Protein AF-A0A0N4U360-F1 (afdb_monomer_lite)

Organism: Dracunculus medinensis (NCBI:txid318479)

Sequence (133 aa):
MWFLRNLPRPDSFWIRPNFFAFYGRFVERMGVFFYNEVISRTSLGLKDPRWNPRVHGIYCHFRYYGKLDTKLLDVKIRDLPAWFGRREKTLKAMYSEFQRNVARICHLYLSPVYENAVVFMIDNESFVFSFIR

pLDDT: mean 75.14, std 13.87, range [36.0, 93.25]

InterPro domains:
  IPR019344 Mitochondrial F1-F0 ATP synthase subunit F, predicted [PF10206] (45-121)

Secondary structure (DSSP, 8-state):
-HHHH-PPPTTS--S-HHHHHHHHHHHHHHHHHHIIIIITTS-TTPPPTT--HHHH-S--TTS--S--PPPGGGS-GGGHHHHHHHS---HHHHHHHHHHHHHHHIIIIITTT---HHHHHHHHHTTGGGS--

Foldseek 3Di:
DVCVVCDPDPVNPPCDVVNVVVVVVVVVVVVVCCCVPPVVPDPQLAQDPLDDCVPPPDGDLLDDSDDDDDDPVRDDPVCVVVSVVVDDPDPSSVNSNVLSVVLVCLVPPPCVVPPDVVSVCSNCVSCVVNVVD

Radius of gyration: 22.01 Å; chains: 1; bounding box: 37×42×62 Å

Structure (mmCIF, N/CA/C/O backbone):
data_AF-A0A0N4U360-F1
#
_entry.id   AF-A0A0N4U360-F1
#
loop_
_atom_site.group_PDB
_atom_site.id
_atom_site.type_symbol
_atom_site.label_atom_id
_atom_site.label_alt_id
_atom_site.label_comp_id
_atom_site.label_asym_id
_atom_site.label_entity_id
_atom_site.label_seq_id
_atom_site.pdbx_PDB_ins_code
_atom_site.Cartn_x
_atom_site.Cartn_y
_atom_site.Cartn_z
_atom_site.occupancy
_atom_site.B_iso_or_equiv
_atom_site.auth_seq_id
_atom_site.auth_comp_id
_atom_site.auth_asym_id
_atom_site.auth_atom_id
_atom_site.pdbx_PDB_model_num
ATOM 1 N N . MET A 1 1 ? 21.317 -14.213 -33.152 1.00 51.31 1 MET A N 1
ATOM 2 C CA . MET A 1 1 ? 20.624 -12.973 -32.722 1.00 51.31 1 MET A CA 1
ATOM 3 C C . MET A 1 1 ? 19.830 -12.385 -33.898 1.00 51.31 1 MET A C 1
ATOM 5 O O . MET A 1 1 ? 20.175 -11.345 -34.441 1.00 51.31 1 MET A O 1
ATOM 9 N N . TRP A 1 2 ? 18.805 -13.103 -34.368 1.00 64.19 2 TRP A N 1
ATOM 10 C CA . TRP A 1 2 ? 18.099 -12.784 -35.622 1.00 64.19 2 TRP A CA 1
ATOM 11 C C . TRP A 1 2 ? 17.109 -11.611 -35.484 1.00 64.19 2 TRP A C 1
ATOM 13 O O . TRP A 1 2 ? 16.937 -10.847 -36.430 1.00 64.19 2 TRP A O 1
ATOM 23 N N . PHE A 1 3 ? 16.551 -11.404 -34.284 1.00 65.00 3 PHE A N 1
ATOM 24 C CA . PHE A 1 3 ? 15.581 -10.333 -34.016 1.00 65.00 3 PHE A CA 1
ATOM 25 C C . PHE A 1 3 ? 16.189 -8.917 -34.085 1.00 65.00 3 PHE A C 1
ATOM 27 O O . PHE A 1 3 ? 15.514 -7.991 -34.514 1.00 65.00 3 PHE A O 1
ATOM 34 N N . LEU A 1 4 ? 17.473 -8.747 -33.735 1.00 61.25 4 LEU A N 1
ATOM 35 C CA . LEU A 1 4 ? 18.151 -7.442 -33.808 1.00 61.25 4 LEU A CA 1
ATOM 36 C C . LEU A 1 4 ? 18.564 -7.051 -35.234 1.00 61.25 4 LEU A C 1
ATOM 38 O O . LEU A 1 4 ? 18.717 -5.868 -35.517 1.00 61.25 4 LEU A O 1
ATOM 42 N N . ARG A 1 5 ? 18.760 -8.023 -36.137 1.00 73.06 5 ARG A N 1
ATOM 43 C CA . ARG A 1 5 ? 19.111 -7.747 -37.544 1.00 73.06 5 ARG A CA 1
ATOM 44 C C . ARG A 1 5 ? 17.895 -7.463 -38.425 1.00 73.06 5 ARG A C 1
ATOM 46 O O . ARG A 1 5 ? 18.060 -6.864 -39.478 1.00 73.06 5 ARG A O 1
ATOM 53 N N . ASN A 1 6 ? 16.700 -7.861 -37.990 1.00 68.81 6 ASN A N 1
ATOM 54 C CA . ASN A 1 6 ? 15.440 -7.621 -38.690 1.00 68.81 6 ASN A CA 1
ATOM 55 C C . ASN A 1 6 ? 14.494 -6.808 -37.803 1.00 68.81 6 ASN A C 1
ATOM 57 O O . ASN A 1 6 ? 13.393 -7.259 -37.492 1.00 68.81 6 ASN A O 1
ATOM 61 N N . LEU A 1 7 ? 14.918 -5.612 -37.381 1.00 61.56 7 LEU A N 1
ATOM 62 C CA . LEU A 1 7 ? 13.942 -4.634 -36.905 1.00 61.56 7 LEU A CA 1
ATOM 63 C C . LEU A 1 7 ? 12.951 -4.401 -38.057 1.00 61.56 7 LEU A C 1
ATOM 65 O O . LEU A 1 7 ? 13.405 -4.104 -39.169 1.00 61.56 7 LEU A O 1
ATOM 69 N N . PRO A 1 8 ? 11.631 -4.575 -37.848 1.00 63.38 8 PRO A N 1
ATOM 70 C CA . PRO A 1 8 ? 10.647 -4.243 -38.865 1.00 63.38 8 PRO A CA 1
ATOM 71 C C . PRO A 1 8 ? 10.930 -2.823 -39.345 1.00 63.38 8 PRO A C 1
ATOM 73 O O . PRO A 1 8 ? 11.040 -1.901 -38.533 1.00 63.38 8 PRO A O 1
ATOM 76 N N . ARG A 1 9 ? 11.116 -2.650 -40.656 1.00 63.38 9 ARG A N 1
ATOM 77 C CA . ARG A 1 9 ? 11.273 -1.315 -41.232 1.00 63.38 9 ARG A CA 1
ATOM 78 C C . ARG A 1 9 ? 10.050 -0.475 -40.814 1.00 63.38 9 ARG A C 1
ATOM 80 O O . ARG A 1 9 ? 8.941 -1.020 -40.802 1.00 63.38 9 ARG A O 1
ATOM 87 N N . PRO A 1 10 ? 10.216 0.803 -40.429 1.00 61.03 10 PRO A N 1
ATOM 88 C CA . PRO A 1 10 ? 9.134 1.617 -39.863 1.00 61.03 10 PRO A CA 1
ATOM 89 C C . PRO A 1 10 ? 7.925 1.808 -40.800 1.00 61.03 10 PRO A C 1
ATOM 91 O O . PRO A 1 10 ? 6.861 2.216 -40.348 1.00 61.03 10 PRO A O 1
ATOM 94 N N . ASP A 1 11 ? 8.059 1.478 -42.085 1.00 63.84 11 ASP A N 1
ATOM 95 C CA . ASP A 1 11 ? 7.005 1.465 -43.105 1.00 63.84 11 ASP A CA 1
ATOM 96 C C . ASP A 1 11 ? 6.157 0.174 -43.128 1.00 63.84 11 ASP A C 1
ATOM 98 O O . ASP A 1 11 ? 5.051 0.173 -43.664 1.00 63.84 11 ASP A O 1
ATOM 102 N N . SER A 1 12 ? 6.640 -0.928 -42.544 1.00 61.47 12 SER A N 1
ATOM 103 C CA . SER A 1 12 ? 5.995 -2.251 -42.623 1.00 61.47 12 SER A CA 1
ATOM 104 C C . SER A 1 12 ? 4.786 -2.428 -41.697 1.00 61.47 12 SER A C 1
ATOM 106 O O . SER A 1 12 ? 4.016 -3.378 -41.853 1.00 61.47 12 SER A O 1
ATOM 108 N N . PHE A 1 13 ? 4.565 -1.499 -40.765 1.00 59.72 13 PHE A N 1
ATOM 109 C CA . PHE A 1 13 ? 3.386 -1.493 -39.907 1.00 59.72 13 PHE A CA 1
ATOM 110 C C . PHE A 1 13 ? 2.347 -0.521 -40.478 1.00 59.72 13 PHE A C 1
ATOM 112 O O . PHE A 1 13 ? 2.267 0.639 -40.090 1.00 59.72 13 PHE A O 1
ATOM 119 N N . TRP A 1 14 ? 1.525 -1.002 -41.415 1.00 55.91 14 TRP A N 1
ATOM 120 C CA . TRP A 1 14 ? 0.454 -0.257 -42.104 1.00 55.91 14 TRP A CA 1
ATOM 121 C C . TRP A 1 14 ? -0.600 0.389 -41.180 1.00 55.91 14 TRP A C 1
ATOM 123 O O . TRP A 1 14 ? -1.503 1.091 -41.645 1.00 55.91 14 TRP A O 1
ATOM 133 N N . ILE A 1 15 ? -0.498 0.192 -39.864 1.00 60.69 15 ILE A N 1
ATOM 134 C CA . ILE A 1 15 ? -1.319 0.860 -38.861 1.00 60.69 15 ILE A CA 1
ATOM 135 C C . ILE A 1 15 ? -0.750 2.272 -38.641 1.00 60.69 15 ILE A C 1
ATOM 137 O O . ILE A 1 15 ? 0.026 2.552 -37.733 1.00 60.69 15 ILE A O 1
ATOM 141 N N . ARG A 1 16 ? -1.139 3.137 -39.581 1.00 60.34 16 ARG A N 1
ATOM 142 C CA . ARG A 1 16 ? -0.878 4.577 -39.724 1.00 60.34 16 ARG A CA 1
ATOM 143 C C . ARG A 1 16 ? -0.779 5.386 -38.412 1.00 60.34 16 ARG A C 1
ATOM 145 O O . ARG A 1 16 ? -1.435 5.050 -37.425 1.00 60.34 16 ARG A O 1
ATOM 152 N N . PRO A 1 17 ? -0.150 6.584 -38.458 1.00 65.75 17 PRO A N 1
ATOM 153 C CA . PRO A 1 17 ? -0.117 7.562 -37.357 1.00 65.75 17 PRO A CA 1
ATOM 154 C C . PRO A 1 17 ? -1.495 7.931 -36.787 1.00 65.75 17 PRO A C 1
ATOM 156 O O . PRO A 1 17 ? -1.589 8.315 -35.627 1.00 65.75 17 PRO A O 1
ATOM 159 N N . ASN A 1 18 ? -2.577 7.757 -37.554 1.00 71.38 18 ASN A N 1
ATOM 160 C CA . ASN A 1 18 ? -3.944 7.978 -37.074 1.00 71.38 18 ASN A CA 1
ATOM 161 C C . ASN A 1 18 ? -4.351 7.014 -35.953 1.00 71.38 18 ASN A C 1
ATOM 163 O O . ASN A 1 18 ? -5.092 7.419 -35.063 1.00 71.38 18 ASN A O 1
ATOM 167 N N . PHE A 1 19 ? -3.876 5.764 -35.975 1.00 75.94 19 PHE A N 1
ATOM 168 C CA . PHE A 1 19 ? -4.121 4.826 -34.882 1.00 75.94 19 PHE A CA 1
ATOM 169 C C . PHE A 1 19 ? -3.413 5.318 -33.626 1.00 75.94 19 PHE A C 1
ATOM 171 O O . PHE A 1 19 ? -4.059 5.503 -32.609 1.00 75.94 19 PHE A O 1
ATOM 178 N N . PHE A 1 20 ? -2.126 5.657 -33.701 1.00 73.38 20 PHE A N 1
ATOM 179 C CA . PHE A 1 20 ? -1.406 6.200 -32.546 1.00 73.38 20 PHE A CA 1
ATOM 180 C C . PHE A 1 20 ? -1.984 7.531 -32.052 1.00 73.38 20 PHE A C 1
ATOM 182 O O . PHE A 1 20 ? -2.082 7.725 -30.848 1.00 73.38 20 PHE A O 1
ATOM 189 N N . ALA A 1 21 ? -2.442 8.417 -32.940 1.00 78.38 21 ALA A N 1
ATOM 190 C CA . ALA A 1 21 ? -3.112 9.656 -32.547 1.00 78.38 21 ALA A CA 1
ATOM 191 C C . ALA A 1 21 ? -4.471 9.392 -31.873 1.00 78.38 21 ALA A C 1
ATOM 193 O O . ALA A 1 21 ? -4.817 10.057 -30.897 1.00 78.38 21 ALA A O 1
ATOM 194 N N . PHE A 1 22 ? -5.239 8.414 -32.365 1.00 79.75 22 PHE A N 1
ATOM 195 C CA . PHE A 1 22 ? -6.496 7.990 -31.747 1.00 79.75 22 PHE A CA 1
ATOM 196 C C . PHE A 1 22 ? -6.260 7.324 -30.387 1.00 79.75 22 PHE A C 1
ATOM 198 O O . PHE A 1 22 ? -6.877 7.723 -29.403 1.00 79.75 22 PHE A O 1
ATOM 205 N N . TYR A 1 23 ? -5.336 6.365 -30.309 1.00 83.19 23 TYR A N 1
ATOM 206 C CA . TYR A 1 23 ? -4.975 5.666 -29.076 1.00 83.19 23 TYR A CA 1
ATOM 207 C C . TYR A 1 23 ? -4.343 6.614 -28.060 1.00 83.19 23 TYR A C 1
ATOM 209 O O . TYR A 1 23 ? -4.688 6.537 -26.889 1.00 83.19 23 TYR A O 1
ATOM 217 N N . GLY A 1 24 ? -3.501 7.551 -28.497 1.00 85.25 24 GLY A N 1
ATOM 218 C CA . GLY A 1 24 ? -2.941 8.606 -27.656 1.00 85.25 24 GLY A CA 1
ATOM 219 C C . GLY A 1 24 ? -4.042 9.453 -27.025 1.00 85.25 24 GLY A C 1
ATOM 220 O O . GLY A 1 24 ? -4.136 9.510 -25.804 1.00 85.25 24 GLY A O 1
ATOM 221 N N . ARG A 1 25 ? -4.965 9.999 -27.834 1.00 85.81 25 ARG A N 1
ATOM 222 C CA . ARG A 1 25 ? -6.110 10.767 -27.308 1.00 85.81 25 ARG A CA 1
ATOM 223 C C . ARG A 1 25 ? -7.039 9.936 -26.424 1.00 85.81 25 ARG A C 1
ATOM 225 O O . ARG A 1 25 ? -7.608 10.469 -25.473 1.00 85.81 25 ARG A O 1
ATOM 232 N N . PHE A 1 26 ? -7.239 8.659 -26.743 1.00 91.19 26 PHE A N 1
ATOM 233 C CA . PHE A 1 26 ? -8.052 7.758 -25.931 1.00 91.19 26 PHE A CA 1
ATOM 234 C C . PHE A 1 26 ? -7.397 7.504 -24.567 1.00 91.19 26 PHE A C 1
ATOM 236 O O . PHE A 1 26 ? -8.056 7.662 -23.543 1.00 91.19 26 PHE A O 1
ATOM 243 N N . VAL A 1 27 ? -6.098 7.195 -24.538 1.00 90.12 27 VAL A N 1
ATOM 244 C CA . VAL A 1 27 ? -5.322 6.985 -23.306 1.00 90.12 27 VAL A CA 1
ATOM 245 C C . VAL A 1 27 ? -5.250 8.263 -22.475 1.00 90.12 27 VAL A C 1
ATOM 247 O O . VAL A 1 27 ? -5.479 8.202 -21.272 1.00 90.12 27 VAL A O 1
ATOM 250 N N . GLU A 1 28 ? -5.023 9.424 -23.093 1.00 87.94 28 GLU A N 1
ATOM 251 C CA . GLU A 1 28 ? -5.066 10.724 -22.411 1.00 87.94 28 GLU A CA 1
ATOM 252 C C . GLU A 1 28 ? -6.430 10.970 -21.758 1.00 87.94 28 GLU A C 1
ATOM 254 O O . GLU A 1 28 ? -6.497 11.306 -20.578 1.00 87.94 28 GLU A O 1
ATOM 259 N N . ARG A 1 29 ? -7.536 10.752 -22.486 1.00 90.25 29 ARG A N 1
ATOM 260 C CA . ARG A 1 29 ? -8.896 10.914 -21.941 1.00 90.25 29 ARG A CA 1
ATOM 261 C C . ARG A 1 29 ? -9.187 9.944 -20.805 1.00 90.25 29 ARG A C 1
ATOM 263 O O . ARG A 1 29 ? -9.758 10.358 -19.799 1.00 90.25 29 ARG A O 1
ATOM 270 N N . MET A 1 30 ? -8.784 8.684 -20.950 1.00 93.25 30 MET A N 1
ATOM 271 C CA . MET A 1 30 ? -8.898 7.683 -19.890 1.00 93.25 30 MET A CA 1
ATOM 272 C C . MET A 1 30 ? -8.066 8.078 -18.667 1.00 93.25 30 MET A C 1
ATOM 274 O O . MET A 1 30 ? -8.547 7.953 -17.545 1.00 93.25 30 MET A O 1
ATOM 278 N N . GLY A 1 31 ? -6.862 8.618 -18.873 1.00 88.31 31 GLY A N 1
ATOM 279 C CA . GLY A 1 31 ? -5.994 9.129 -17.815 1.00 88.31 31 GLY A CA 1
ATOM 280 C C . GLY A 1 31 ? -6.606 10.318 -17.076 1.00 88.31 31 GLY A C 1
ATOM 281 O O . GLY A 1 31 ? -6.662 10.306 -15.850 1.00 88.31 31 GLY A O 1
ATOM 282 N N . VAL A 1 32 ? -7.137 11.308 -17.800 1.00 87.56 32 VAL A N 1
ATOM 283 C CA . VAL A 1 32 ? -7.815 12.475 -17.209 1.00 87.56 32 VAL A CA 1
ATOM 284 C C . VAL A 1 32 ? -9.079 12.059 -16.457 1.00 87.56 32 VAL A C 1
ATOM 286 O O . VAL A 1 32 ? -9.305 12.523 -15.342 1.00 87.56 32 VAL A O 1
ATOM 289 N N . PHE A 1 33 ? -9.890 11.162 -17.025 1.00 89.56 33 PHE A N 1
ATOM 290 C CA . PHE A 1 33 ? -11.070 10.620 -16.349 1.00 89.56 33 PHE A CA 1
ATOM 291 C C . PHE A 1 33 ? -10.685 9.886 -15.060 1.00 89.56 33 PHE A C 1
ATOM 293 O O . PHE A 1 33 ? -11.249 10.156 -14.002 1.00 89.56 33 PHE A O 1
ATOM 300 N N . PHE A 1 34 ? -9.684 9.008 -15.125 1.00 89.19 34 PHE A N 1
ATOM 301 C CA . PHE A 1 34 ? -9.205 8.258 -13.968 1.00 89.19 34 PHE A CA 1
ATOM 302 C C . PHE A 1 34 ? -8.599 9.172 -12.895 1.00 89.19 34 PHE A C 1
ATOM 304 O O . PHE A 1 34 ? -8.831 8.969 -11.704 1.00 89.19 34 PHE A O 1
ATOM 311 N N . TYR A 1 35 ? -7.869 10.213 -13.297 1.00 82.31 35 TYR A N 1
ATOM 312 C CA . TYR A 1 35 ? -7.340 11.210 -12.375 1.00 82.31 35 TYR A CA 1
ATOM 313 C C . TYR A 1 35 ? -8.464 11.979 -11.679 1.00 82.31 35 TYR A C 1
ATOM 315 O O . TYR A 1 35 ? -8.507 12.020 -10.451 1.00 82.31 35 TYR A O 1
ATOM 323 N N . ASN A 1 36 ? -9.400 12.539 -12.449 1.00 86.81 36 ASN A N 1
ATOM 324 C CA . ASN A 1 36 ? -10.487 13.349 -11.910 1.00 86.81 36 ASN A CA 1
ATOM 325 C C . ASN A 1 36 ? -11.437 12.533 -11.035 1.00 86.81 36 ASN A C 1
ATOM 327 O O . ASN A 1 36 ? -11.872 13.035 -10.004 1.00 86.81 36 ASN A O 1
ATOM 331 N N . GLU A 1 37 ? -11.734 11.287 -11.400 1.00 83.75 37 GLU A N 1
ATOM 332 C CA . GLU A 1 37 ? -12.772 10.519 -10.714 1.00 83.75 37 GLU A CA 1
ATOM 333 C C . GLU A 1 37 ? -12.232 9.576 -9.639 1.00 83.75 37 GLU A C 1
ATOM 335 O O . GLU A 1 37 ? -12.875 9.393 -8.608 1.00 83.75 37 GLU A O 1
ATOM 340 N N . VAL A 1 38 ? -11.045 9.000 -9.833 1.00 81.25 38 VAL A N 1
ATOM 341 C CA . VAL A 1 38 ? -10.492 8.000 -8.912 1.00 81.25 38 VAL A CA 1
ATOM 342 C C . VAL A 1 38 ? -9.386 8.612 -8.067 1.00 81.25 38 VAL A C 1
ATOM 344 O O . VAL A 1 38 ? -9.538 8.722 -6.852 1.00 81.25 38 VAL A O 1
ATOM 347 N N . ILE A 1 39 ? -8.292 9.060 -8.690 1.00 77.50 39 ILE A N 1
ATOM 348 C CA . ILE A 1 39 ? -7.097 9.488 -7.948 1.00 77.50 39 ILE A CA 1
ATOM 349 C C . ILE A 1 39 ? -7.385 10.740 -7.114 1.00 77.50 39 ILE A C 1
ATOM 351 O O . ILE A 1 39 ? -7.074 10.743 -5.928 1.00 77.50 39 ILE A O 1
ATOM 355 N N . SER A 1 40 ? -8.023 11.766 -7.688 1.00 74.69 40 SER A N 1
ATOM 356 C CA . SER A 1 40 ? -8.267 13.047 -7.005 1.00 74.69 40 SER A CA 1
ATOM 357 C C . SER A 1 40 ? -9.180 12.912 -5.778 1.00 74.69 40 SER A C 1
ATOM 359 O O . SER A 1 40 ? -9.031 13.642 -4.795 1.00 74.69 40 SER A O 1
ATOM 361 N N . ARG A 1 41 ? -10.121 11.956 -5.818 1.00 72.06 41 ARG A N 1
ATOM 362 C CA . ARG A 1 41 ? -11.044 11.663 -4.713 1.00 72.06 41 ARG A CA 1
ATOM 363 C C . ARG A 1 41 ? -10.394 10.801 -3.643 1.00 72.06 41 ARG A C 1
ATOM 365 O O . ARG A 1 41 ? -10.765 10.871 -2.472 1.00 72.06 41 ARG A O 1
ATOM 372 N N . THR A 1 42 ? -9.439 9.965 -4.031 1.00 69.19 42 THR A N 1
ATOM 373 C CA . THR A 1 42 ? -8.704 9.137 -3.086 1.00 69.19 42 THR A CA 1
ATOM 374 C C . THR A 1 42 ? -7.590 9.936 -2.421 1.00 69.19 42 THR A C 1
ATOM 376 O O . THR A 1 42 ? -6.827 10.645 -3.060 1.00 69.19 42 THR A O 1
ATOM 379 N N . SER A 1 43 ? -7.421 9.784 -1.112 1.00 64.69 43 SER A N 1
ATOM 380 C CA . SER A 1 43 ? -6.310 10.410 -0.389 1.00 64.69 43 SER A CA 1
ATOM 381 C C . SER A 1 43 ? -4.993 9.619 -0.540 1.00 64.69 43 SER A C 1
ATOM 383 O O . SER A 1 43 ? -4.309 9.364 0.458 1.00 64.69 43 SER A O 1
ATOM 385 N N . LEU A 1 44 ? -4.704 9.107 -1.738 1.00 63.59 44 LEU A N 1
ATOM 386 C CA . LEU A 1 44 ? -3.480 8.356 -2.022 1.00 63.59 44 LEU A CA 1
ATOM 387 C C . LEU A 1 44 ? -2.298 9.333 -1.934 1.00 63.59 44 LEU A C 1
ATOM 389 O O . LEU A 1 44 ? -2.295 10.353 -2.611 1.00 63.59 44 LEU A O 1
ATOM 393 N N . GLY A 1 45 ? -1.333 9.052 -1.055 1.00 62.03 45 GLY A N 1
ATOM 394 C CA . GLY A 1 45 ? -0.139 9.888 -0.864 1.00 62.03 45 GLY A CA 1
ATOM 395 C C . GLY A 1 45 ? -0.181 10.873 0.311 1.00 62.03 45 GLY A C 1
ATOM 396 O O . GLY A 1 45 ? 0.831 11.500 0.599 1.00 62.03 45 GLY A O 1
ATOM 397 N N . LEU A 1 46 ? -1.292 11.003 1.048 1.00 67.31 46 LEU A N 1
ATOM 398 C CA . LEU A 1 46 ? -1.270 11.787 2.294 1.00 67.31 46 LEU A CA 1
ATOM 399 C C . LEU A 1 46 ? -0.414 11.100 3.372 1.00 67.31 46 LEU A C 1
ATOM 401 O O . LEU A 1 46 ? -0.340 9.869 3.429 1.00 67.31 46 LEU A O 1
ATOM 405 N N . LYS A 1 47 ? 0.172 11.908 4.271 1.00 69.56 47 LYS A N 1
ATOM 406 C CA . LYS A 1 47 ? 0.822 11.423 5.503 1.00 69.56 47 LYS A CA 1
ATOM 407 C C . LYS A 1 47 ? -0.134 10.496 6.255 1.00 69.56 47 LYS A C 1
ATOM 409 O O . LYS A 1 47 ? -1.337 10.765 6.299 1.00 69.56 47 LYS A O 1
ATOM 414 N N . ASP A 1 48 ? 0.393 9.434 6.871 1.00 77.56 48 ASP A N 1
ATOM 415 C CA . ASP A 1 48 ? -0.407 8.584 7.761 1.00 77.56 48 ASP A CA 1
ATOM 416 C C . ASP A 1 48 ? -1.105 9.491 8.793 1.00 77.56 48 ASP A C 1
ATOM 418 O O . ASP A 1 48 ? -0.412 10.249 9.480 1.00 77.56 48 ASP A O 1
ATOM 422 N N . PRO A 1 49 ? -2.445 9.455 8.927 1.00 78.62 49 PRO A N 1
ATOM 423 C CA . PRO A 1 49 ? -3.164 10.288 9.894 1.00 78.62 49 PRO A CA 1
ATOM 424 C C . PRO A 1 49 ? -2.698 10.072 11.342 1.00 78.62 49 PRO A C 1
ATOM 426 O O . PRO A 1 49 ? -2.967 10.900 12.207 1.00 78.62 49 PRO A O 1
ATOM 429 N N . ARG A 1 50 ? -1.992 8.969 11.620 1.00 83.50 50 ARG A N 1
ATOM 430 C CA . ARG A 1 50 ? -1.412 8.648 12.932 1.00 83.50 50 ARG A CA 1
ATOM 431 C C . ARG A 1 50 ? -0.093 9.378 13.213 1.00 83.50 50 ARG A C 1
ATOM 433 O O . ARG A 1 50 ? 0.413 9.321 14.334 1.00 83.50 50 ARG A O 1
ATOM 440 N N . TRP A 1 51 ? 0.500 10.047 12.223 1.00 84.44 51 TRP A N 1
ATOM 441 C CA . TRP A 1 51 ? 1.735 10.798 12.416 1.00 84.44 51 TRP A CA 1
ATOM 442 C C . TRP A 1 51 ? 1.471 12.132 13.122 1.00 84.44 51 TRP A C 1
ATOM 444 O O . TRP A 1 51 ? 0.769 12.998 12.609 1.00 84.44 51 TRP A O 1
ATOM 454 N N . ASN A 1 52 ? 2.102 12.322 14.283 1.00 87.12 52 ASN A N 1
ATOM 455 C CA . ASN A 1 52 ? 2.169 13.611 14.959 1.00 87.12 52 ASN A CA 1
ATOM 456 C C . ASN A 1 52 ? 3.576 14.233 14.799 1.00 87.12 52 ASN A C 1
ATOM 458 O O . ASN A 1 52 ? 4.541 13.623 15.274 1.00 87.12 52 ASN A O 1
ATOM 462 N N . PRO A 1 53 ? 3.715 15.445 14.219 1.00 84.62 53 PRO A N 1
ATOM 463 C CA . PRO A 1 53 ? 5.011 16.113 14.051 1.00 84.62 53 PRO A CA 1
ATOM 464 C C . PRO A 1 53 ? 5.754 16.352 15.369 1.00 84.62 53 PRO A C 1
ATOM 466 O O . PRO A 1 53 ? 6.980 16.311 15.391 1.00 84.62 53 PRO A O 1
ATOM 469 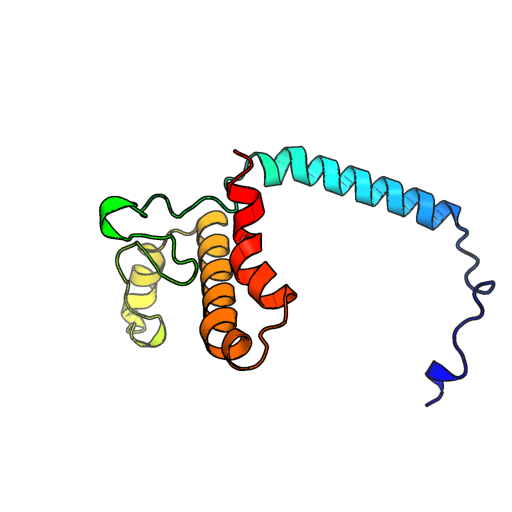N N . ARG A 1 54 ? 5.033 16.569 16.478 1.00 88.38 54 ARG A N 1
ATOM 470 C CA . ARG A 1 54 ? 5.642 16.836 17.792 1.00 88.38 54 ARG A CA 1
ATOM 471 C C . ARG A 1 54 ? 6.268 15.596 18.427 1.00 88.38 54 ARG A C 1
ATOM 473 O O . ARG A 1 54 ? 7.209 15.725 19.196 1.00 88.38 54 ARG A O 1
ATOM 480 N N . VAL A 1 55 ? 5.729 14.413 18.130 1.00 88.25 55 VAL A N 1
ATOM 481 C CA . VAL A 1 55 ? 6.178 13.141 18.724 1.00 88.25 55 VAL A CA 1
ATOM 482 C C . VAL A 1 55 ? 7.183 12.437 17.816 1.00 88.25 55 VAL A C 1
ATOM 484 O O . VAL A 1 55 ? 8.148 11.851 18.293 1.00 88.25 55 VAL A O 1
ATOM 487 N N . HIS A 1 56 ? 6.958 12.477 16.502 1.00 83.25 56 HIS A N 1
ATOM 488 C CA . HIS A 1 56 ? 7.710 11.671 15.542 1.00 83.25 56 HIS A CA 1
ATOM 489 C C . HIS A 1 56 ? 8.794 12.437 14.772 1.00 83.25 56 HIS A C 1
ATOM 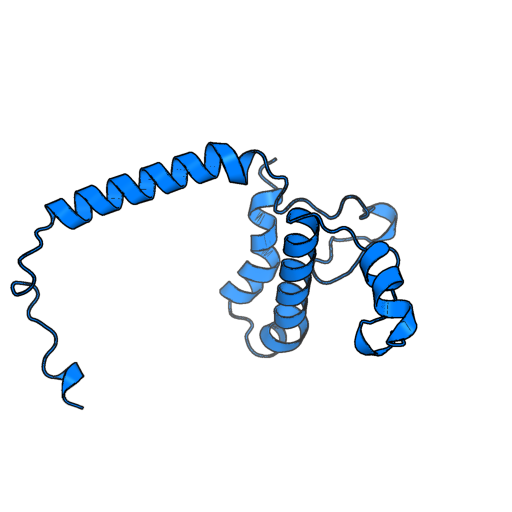491 O O . HIS A 1 56 ? 9.597 11.791 14.103 1.00 83.25 56 HIS A O 1
ATOM 497 N N . GLY A 1 57 ? 8.827 13.772 14.834 1.00 84.06 57 GLY A N 1
ATOM 498 C CA . GLY A 1 57 ? 9.746 14.583 14.032 1.00 84.06 57 GLY A CA 1
ATOM 499 C C . GLY A 1 57 ? 9.417 14.535 12.536 1.00 84.06 57 GLY A C 1
ATOM 500 O O . GLY A 1 57 ? 8.248 14.425 12.157 1.00 84.06 57 GLY A O 1
ATOM 501 N N . ILE A 1 58 ? 10.445 14.627 11.683 1.00 82.62 58 ILE A N 1
ATOM 502 C CA . ILE A 1 58 ? 10.308 14.576 10.217 1.00 82.62 58 ILE A CA 1
ATOM 503 C C . ILE A 1 58 ? 9.617 13.268 9.802 1.00 82.62 58 ILE A C 1
ATOM 505 O O . ILE A 1 58 ? 9.860 12.202 10.370 1.00 82.62 58 ILE A O 1
ATOM 509 N N . TYR A 1 59 ? 8.713 13.359 8.825 1.00 80.25 59 TYR A N 1
ATOM 510 C CA . TYR A 1 59 ? 7.967 12.199 8.350 1.00 80.25 59 TYR A CA 1
ATOM 511 C C . TYR A 1 59 ? 8.910 11.160 7.729 1.00 80.25 59 TYR A C 1
ATOM 513 O O . TYR A 1 59 ? 9.732 11.480 6.876 1.00 80.25 59 TYR A O 1
ATOM 521 N N . CYS A 1 60 ? 8.776 9.909 8.160 1.00 80.69 60 CYS A N 1
ATOM 522 C CA . CYS A 1 60 ? 9.594 8.784 7.734 1.00 80.69 60 CYS A CA 1
ATOM 523 C C . CYS A 1 60 ? 8.702 7.769 7.011 1.00 80.69 60 CYS A C 1
ATOM 525 O O . CYS A 1 60 ? 7.920 7.052 7.637 1.00 80.69 60 CYS A O 1
ATOM 527 N N . HIS A 1 61 ? 8.828 7.704 5.684 1.00 75.44 61 HIS A N 1
ATOM 528 C CA . HIS A 1 61 ? 7.915 6.961 4.810 1.00 75.44 61 HIS A CA 1
ATOM 529 C C . HIS A 1 61 ? 7.891 5.447 5.043 1.00 75.44 61 HIS A C 1
ATOM 531 O O . HIS A 1 61 ? 6.857 4.826 4.825 1.00 75.44 61 HIS A O 1
ATOM 537 N N . PHE A 1 62 ? 8.995 4.843 5.498 1.00 81.31 62 PHE A N 1
ATOM 538 C CA . PHE A 1 62 ? 9.099 3.395 5.730 1.00 81.31 62 PHE A CA 1
ATOM 539 C C . PHE A 1 62 ? 8.645 2.950 7.136 1.00 81.31 62 PHE A C 1
ATOM 541 O O . PHE A 1 62 ? 8.552 1.742 7.422 1.00 81.31 62 PHE A O 1
ATOM 548 N N . ARG A 1 63 ? 8.376 3.907 8.035 1.00 83.62 63 ARG A N 1
ATOM 549 C CA . ARG A 1 63 ? 7.986 3.655 9.426 1.00 83.62 63 ARG A CA 1
ATOM 550 C C . ARG A 1 63 ? 6.473 3.498 9.543 1.00 83.62 63 ARG A C 1
ATOM 552 O O . ARG A 1 63 ? 5.707 4.205 8.901 1.00 83.62 63 ARG A O 1
ATOM 559 N N . TYR A 1 64 ? 6.034 2.557 10.379 1.00 84.75 64 TYR A N 1
ATOM 560 C CA . TYR A 1 64 ? 4.627 2.469 10.762 1.00 84.75 64 TYR A CA 1
ATOM 561 C C . TYR A 1 64 ? 4.374 3.309 12.010 1.00 84.75 64 TYR A C 1
ATOM 563 O O . TYR A 1 64 ? 5.071 3.131 13.010 1.00 84.75 64 TYR A O 1
ATOM 571 N N . TYR A 1 65 ? 3.378 4.191 11.955 1.00 85.62 65 TYR A N 1
ATOM 572 C CA . TYR A 1 65 ? 2.972 5.032 13.085 1.00 85.62 65 TYR A CA 1
ATOM 573 C C . TYR A 1 65 ? 1.802 4.440 13.890 1.00 85.62 65 TYR A C 1
ATOM 575 O O . TYR A 1 65 ? 1.384 5.020 14.888 1.00 85.62 65 TYR A O 1
ATOM 583 N N . GLY A 1 66 ? 1.262 3.289 13.474 1.00 83.81 66 GLY A N 1
ATOM 584 C CA . GLY A 1 66 ? 0.217 2.563 14.196 1.00 83.81 66 GLY A CA 1
ATOM 585 C C . GLY A 1 66 ? 0.744 1.525 15.191 1.00 83.81 66 GLY A C 1
ATOM 586 O O . GLY A 1 66 ? 1.948 1.330 15.363 1.00 83.81 66 GLY A O 1
ATOM 587 N N . LYS A 1 67 ? -0.189 0.816 15.837 1.00 83.62 67 LYS A N 1
ATOM 588 C CA . LYS A 1 67 ? 0.124 -0.300 16.737 1.00 83.62 67 LYS A CA 1
ATOM 589 C C . LYS A 1 67 ? 0.690 -1.467 15.929 1.00 83.62 67 LYS A C 1
ATOM 591 O O . LYS A 1 67 ? -0.004 -2.014 15.080 1.00 83.62 67 LYS A O 1
ATOM 596 N N . LEU A 1 68 ? 1.930 -1.863 16.214 1.00 82.31 68 LEU A N 1
ATOM 597 C CA . LEU A 1 68 ? 2.540 -3.042 15.599 1.00 82.31 68 LEU A CA 1
ATOM 598 C C . LEU A 1 68 ? 1.711 -4.292 15.934 1.00 82.31 68 LEU A C 1
ATOM 600 O O . LEU A 1 68 ? 1.604 -4.685 17.094 1.00 82.31 68 LEU A O 1
ATOM 604 N N . ASP A 1 69 ? 1.122 -4.903 14.910 1.00 83.81 69 ASP A N 1
ATOM 605 C CA . ASP A 1 69 ? 0.532 -6.238 15.004 1.00 83.81 69 ASP A CA 1
ATOM 606 C C . ASP A 1 69 ? 1.618 -7.318 14.932 1.00 83.81 69 ASP A C 1
ATOM 608 O O . ASP A 1 69 ? 2.735 -7.078 14.462 1.00 83.81 69 ASP A O 1
ATOM 612 N N . THR A 1 70 ? 1.271 -8.543 15.335 1.00 88.06 70 THR A N 1
ATOM 613 C CA . THR A 1 70 ? 2.147 -9.706 15.146 1.00 88.06 70 THR A CA 1
ATOM 614 C C . THR A 1 70 ? 2.492 -9.871 13.665 1.00 88.06 70 THR A C 1
ATOM 616 O O . THR A 1 70 ? 1.642 -9.680 12.784 1.00 88.06 70 THR A O 1
ATOM 619 N N . LYS A 1 71 ? 3.751 -10.204 13.369 1.00 88.50 71 LYS A N 1
ATOM 620 C CA . LYS A 1 71 ? 4.182 -10.494 11.997 1.00 88.50 71 LYS A CA 1
ATOM 621 C C . LYS A 1 71 ? 3.454 -11.737 11.510 1.00 88.50 71 LYS A C 1
ATOM 623 O O . LYS A 1 71 ? 3.200 -12.634 12.303 1.00 88.50 71 LYS A O 1
ATOM 628 N N . LEU A 1 72 ? 3.158 -11.808 10.212 1.00 87.50 72 LEU A N 1
ATOM 629 C CA . LEU A 1 72 ? 2.436 -12.945 9.628 1.00 87.50 72 LEU A CA 1
ATOM 630 C C . LEU A 1 72 ? 3.089 -14.296 9.980 1.00 87.50 72 LEU A C 1
ATOM 632 O O . LEU A 1 72 ? 2.377 -15.246 10.278 1.00 87.50 72 LEU A O 1
ATOM 636 N N . LEU A 1 73 ? 4.425 -14.355 10.008 1.00 89.56 73 LEU A N 1
ATOM 637 C CA . LEU A 1 73 ? 5.188 -15.569 10.326 1.00 89.56 73 LEU A CA 1
ATOM 638 C C . LEU A 1 73 ? 5.157 -15.965 11.813 1.00 89.56 73 LEU A C 1
ATOM 640 O O . LEU A 1 73 ? 5.385 -17.126 12.126 1.00 89.56 73 LEU A O 1
ATOM 644 N N . ASP A 1 74 ? 4.834 -15.032 12.711 1.00 91.75 74 ASP A N 1
ATOM 645 C CA . ASP A 1 74 ? 4.723 -15.295 14.154 1.00 91.75 74 ASP A CA 1
ATOM 646 C C . ASP A 1 74 ? 3.278 -15.651 14.561 1.00 91.75 74 ASP A C 1
ATOM 648 O O . ASP A 1 74 ? 2.997 -15.954 15.723 1.00 91.75 74 ASP A O 1
ATOM 652 N N . VAL A 1 75 ? 2.324 -15.584 13.623 1.00 89.88 75 VAL A N 1
ATOM 653 C CA . VAL A 1 75 ? 0.919 -15.900 13.890 1.00 89.88 75 VAL A CA 1
ATOM 654 C C . VAL A 1 75 ? 0.723 -17.408 13.859 1.00 89.88 75 VAL A C 1
ATOM 656 O O . VAL A 1 75 ? 0.958 -18.068 12.849 1.00 89.88 75 VAL A O 1
ATOM 659 N N . LYS A 1 76 ? 0.210 -17.959 14.961 1.00 92.88 76 LYS A N 1
ATOM 660 C CA . LYS A 1 76 ? -0.254 -19.348 14.997 1.00 92.88 76 LYS A CA 1
ATOM 661 C C . LYS A 1 76 ? -1.376 -19.527 13.977 1.00 92.88 76 LYS A C 1
ATOM 663 O O . LYS A 1 76 ? -2.301 -18.722 13.945 1.00 92.88 76 LYS A O 1
ATOM 668 N N . ILE A 1 77 ? -1.346 -20.619 13.212 1.00 92.00 77 ILE A N 1
ATOM 669 C CA . ILE A 1 77 ? -2.318 -20.898 12.135 1.00 92.00 77 ILE A CA 1
ATOM 670 C C . ILE A 1 77 ? -3.773 -20.773 12.624 1.00 92.00 77 ILE A C 1
ATOM 672 O O . ILE A 1 77 ? -4.618 -20.218 11.926 1.00 92.00 77 ILE A O 1
ATOM 676 N N . ARG A 1 78 ? -4.053 -21.201 13.862 1.00 91.81 78 ARG A N 1
ATOM 677 C CA . ARG A 1 78 ? -5.373 -21.076 14.504 1.00 91.81 78 ARG A CA 1
ATOM 678 C C . ARG A 1 78 ? -5.851 -19.627 14.656 1.00 91.81 78 ARG A C 1
ATOM 680 O O . ARG A 1 78 ? -7.042 -19.362 14.545 1.00 91.81 78 ARG A O 1
ATOM 687 N N . ASP A 1 79 ? -4.934 -18.699 14.897 1.00 91.94 79 ASP A N 1
ATOM 688 C CA . ASP A 1 79 ? -5.244 -17.298 15.178 1.00 91.94 79 ASP A CA 1
ATOM 689 C C . ASP A 1 79 ? -5.199 -16.434 13.899 1.00 91.94 79 ASP A C 1
ATOM 691 O O . ASP A 1 79 ? -5.493 -15.238 13.961 1.00 91.94 79 ASP A O 1
ATOM 695 N N . LEU A 1 80 ? -4.887 -17.020 12.729 1.00 91.75 80 LEU A N 1
ATOM 696 C CA . LEU A 1 80 ? -4.867 -16.323 11.435 1.00 91.75 80 LEU A CA 1
ATOM 697 C C . LEU A 1 80 ? -6.195 -15.619 11.109 1.00 91.75 80 LEU A C 1
ATOM 699 O O . LEU A 1 80 ? -6.137 -14.443 10.752 1.00 91.75 80 LEU A O 1
ATOM 703 N N . PRO A 1 81 ? -7.389 -16.234 11.261 1.00 90.38 81 PRO A N 1
ATOM 704 C CA . PRO A 1 81 ? -8.647 -15.549 10.952 1.00 90.38 81 PRO A CA 1
ATOM 705 C C . PRO A 1 81 ? -8.857 -14.298 11.816 1.00 90.38 81 PRO A C 1
ATOM 707 O O . PRO A 1 81 ? -9.233 -13.239 11.311 1.00 90.38 81 PRO A O 1
ATOM 710 N N . ALA A 1 82 ? -8.541 -14.391 13.112 1.00 90.94 82 ALA A N 1
ATOM 711 C CA . ALA A 1 82 ? -8.616 -13.262 14.035 1.00 90.94 82 ALA A CA 1
ATOM 712 C C . ALA A 1 82 ? -7.554 -12.194 13.721 1.00 90.94 82 ALA A C 1
ATOM 714 O O . ALA A 1 82 ? -7.822 -10.998 13.823 1.00 90.94 82 ALA A O 1
ATOM 715 N N . TRP A 1 83 ? -6.357 -12.610 13.306 1.00 92.06 83 TRP A N 1
ATOM 716 C CA . TRP A 1 83 ? -5.287 -11.715 12.873 1.00 92.06 83 TRP A CA 1
ATOM 717 C C . TRP A 1 83 ? -5.659 -10.935 11.609 1.00 92.06 83 TRP A C 1
ATOM 719 O O . TRP A 1 83 ? -5.505 -9.715 11.573 1.00 92.06 83 TRP A O 1
ATOM 729 N N . PHE A 1 84 ? -6.229 -11.608 10.607 1.00 88.69 84 PHE A N 1
ATOM 730 C CA . PHE A 1 84 ? -6.767 -10.962 9.409 1.00 88.69 84 PHE A CA 1
ATOM 731 C C . PHE A 1 84 ? -7.961 -10.050 9.727 1.00 88.69 84 PHE A C 1
ATOM 733 O O . PHE A 1 84 ? -8.183 -9.066 9.025 1.00 88.69 84 PHE A O 1
ATOM 740 N N . GLY A 1 85 ? -8.733 -10.352 10.775 1.00 88.25 85 GLY A N 1
ATOM 741 C CA . GLY A 1 85 ? -9.869 -9.545 11.222 1.00 88.25 85 GLY A CA 1
ATOM 742 C C . GLY A 1 85 ? -9.497 -8.176 11.799 1.00 88.25 85 GLY A C 1
ATOM 743 O O . GLY A 1 85 ? -10.246 -7.226 11.599 1.00 88.25 85 GLY A O 1
ATOM 744 N N . ARG A 1 86 ? -8.346 -8.050 12.477 1.00 87.12 86 ARG A N 1
ATOM 745 C CA . ARG A 1 86 ? -7.908 -6.785 13.105 1.00 87.12 86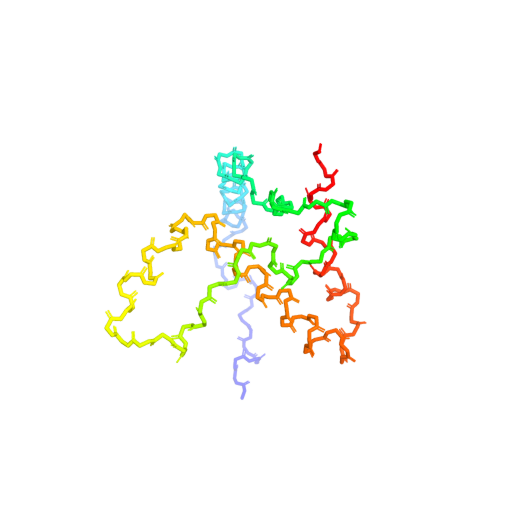 ARG A CA 1
ATOM 746 C C . ARG A 1 86 ? -7.341 -5.758 12.123 1.00 87.12 86 ARG A C 1
ATOM 748 O O . ARG A 1 86 ? -7.257 -4.581 12.461 1.00 87.12 86 ARG A O 1
ATOM 755 N N . ARG A 1 87 ? -6.935 -6.191 10.928 1.00 85.31 87 ARG A N 1
ATOM 756 C CA . ARG A 1 87 ? -6.305 -5.330 9.919 1.00 85.31 87 ARG A CA 1
ATOM 757 C C . ARG A 1 87 ? -7.351 -4.600 9.082 1.00 85.31 87 ARG A C 1
ATOM 759 O O . ARG A 1 87 ? -8.377 -5.170 8.716 1.00 85.31 87 ARG A O 1
ATOM 766 N N . GLU A 1 88 ? -7.061 -3.351 8.729 1.00 83.06 88 GLU A N 1
ATOM 767 C CA . GLU A 1 88 ? -7.882 -2.583 7.792 1.00 83.06 88 GLU A CA 1
ATOM 768 C C . GLU A 1 88 ? -7.802 -3.208 6.389 1.00 83.06 88 GLU A C 1
ATOM 770 O O . GLU A 1 88 ? -6.728 -3.309 5.800 1.00 83.06 88 GLU A O 1
ATOM 775 N N . LYS A 1 89 ? -8.950 -3.627 5.844 1.00 83.56 89 LYS A N 1
ATOM 776 C CA . LYS A 1 89 ? -9.070 -4.300 4.532 1.00 83.56 89 LYS A CA 1
ATOM 777 C C . LYS A 1 89 ? -9.412 -3.332 3.397 1.00 83.56 89 LYS A C 1
ATOM 779 O O . LYS A 1 89 ? -9.886 -3.741 2.342 1.00 83.56 89 LYS A O 1
ATOM 784 N N . THR A 1 90 ? -9.245 -2.033 3.628 1.00 83.50 90 THR A N 1
ATOM 785 C CA . THR A 1 90 ? -9.519 -1.032 2.599 1.00 83.50 90 THR A CA 1
ATOM 786 C C . THR A 1 90 ? -8.394 -1.052 1.565 1.00 83.50 90 THR A C 1
ATOM 788 O O . THR A 1 90 ? -7.219 -1.158 1.921 1.00 83.50 90 THR A O 1
ATOM 791 N N . LEU A 1 91 ? -8.730 -0.910 0.277 1.00 78.38 91 LEU A N 1
ATOM 792 C CA . LEU A 1 91 ? -7.729 -0.841 -0.801 1.00 78.38 91 LEU A CA 1
ATOM 793 C C . LEU A 1 91 ? -6.696 0.272 -0.549 1.00 78.38 91 LEU A C 1
ATOM 795 O O . LEU A 1 91 ? -5.515 0.114 -0.846 1.00 78.38 91 LEU A O 1
ATOM 799 N N . LYS A 1 92 ? -7.127 1.365 0.094 1.00 79.38 92 LYS A N 1
ATOM 800 C CA . LYS A 1 92 ? -6.262 2.455 0.558 1.00 79.38 92 LYS A CA 1
ATOM 801 C C . LYS A 1 92 ? -5.226 1.987 1.586 1.00 79.38 92 LYS A C 1
ATOM 803 O O . LYS A 1 92 ? -4.053 2.324 1.445 1.00 79.38 92 LYS A O 1
ATOM 808 N N . ALA A 1 93 ? -5.638 1.238 2.611 1.00 80.25 93 ALA A N 1
ATOM 809 C CA . ALA A 1 93 ? -4.715 0.724 3.620 1.00 80.25 93 ALA A CA 1
ATOM 810 C C . ALA A 1 93 ? -3.701 -0.241 2.990 1.00 80.25 93 ALA A C 1
ATOM 812 O O . ALA A 1 93 ? -2.508 -0.130 3.254 1.00 80.25 93 ALA A O 1
ATOM 813 N N . MET A 1 94 ? -4.152 -1.115 2.084 1.00 83.88 94 MET A N 1
ATOM 814 C CA . MET A 1 94 ? -3.267 -2.034 1.359 1.00 83.88 94 MET A CA 1
ATOM 815 C C . MET A 1 94 ? -2.233 -1.290 0.507 1.00 83.88 94 MET A C 1
ATOM 817 O O . MET A 1 94 ? -1.050 -1.620 0.561 1.00 83.88 94 MET A O 1
ATOM 821 N N . TYR A 1 95 ? -2.650 -0.259 -0.234 1.00 81.81 95 TYR A N 1
ATOM 822 C CA . TYR A 1 95 ? -1.733 0.558 -1.029 1.00 81.81 95 TYR A CA 1
ATOM 823 C C . TYR A 1 95 ? -0.733 1.327 -0.155 1.00 81.81 95 TYR A C 1
ATOM 825 O O . TYR A 1 95 ? 0.461 1.335 -0.442 1.00 81.81 95 TYR A O 1
ATOM 833 N N . SER A 1 96 ? -1.193 1.918 0.952 1.00 79.25 96 SER A N 1
ATOM 834 C CA . SER A 1 96 ? -0.321 2.621 1.902 1.00 79.25 96 SER A CA 1
ATOM 835 C C . SER A 1 96 ? 0.736 1.692 2.510 1.00 79.25 96 SER A C 1
ATOM 837 O O . SER A 1 96 ? 1.887 2.085 2.694 1.00 79.25 96 SER A O 1
ATOM 839 N N . GLU A 1 97 ? 0.354 0.454 2.818 1.00 83.06 97 GLU A N 1
ATOM 840 C CA . GLU A 1 97 ? 1.252 -0.583 3.319 1.00 83.06 97 GLU A CA 1
ATOM 841 C C . GLU A 1 97 ? 2.246 -1.043 2.246 1.00 83.06 97 GLU A C 1
ATOM 843 O O . GLU A 1 97 ? 3.434 -1.199 2.535 1.00 83.06 97 GLU A O 1
ATOM 848 N N . PHE A 1 98 ? 1.798 -1.214 1.001 1.00 84.19 98 PHE A N 1
ATOM 849 C CA . PHE A 1 98 ? 2.668 -1.547 -0.127 1.00 84.19 98 PHE A CA 1
ATOM 850 C C . PHE A 1 98 ? 3.721 -0.459 -0.363 1.00 84.19 98 PHE A C 1
ATOM 852 O O . PHE A 1 98 ? 4.917 -0.755 -0.361 1.00 84.19 98 PHE A O 1
ATOM 859 N N . GLN A 1 99 ? 3.294 0.803 -0.453 1.00 80.06 99 GLN A N 1
ATOM 860 C CA . GLN A 1 99 ? 4.182 1.948 -0.658 1.00 80.06 99 GLN A CA 1
ATOM 861 C C . GLN A 1 99 ? 5.240 2.051 0.445 1.00 80.06 99 GLN A C 1
ATOM 863 O O . GLN A 1 99 ? 6.417 2.272 0.169 1.00 80.06 99 GLN A O 1
ATOM 868 N N . ARG A 1 100 ? 4.849 1.814 1.702 1.00 82.75 100 ARG A N 1
ATOM 869 C CA . ARG A 1 100 ? 5.782 1.787 2.832 1.00 82.75 100 ARG A CA 1
ATOM 870 C C . ARG A 1 100 ? 6.838 0.691 2.702 1.00 82.75 100 ARG A C 1
ATOM 872 O O . ARG A 1 100 ? 7.989 0.902 3.080 1.00 82.75 100 ARG A O 1
ATOM 879 N N . ASN A 1 101 ? 6.457 -0.491 2.222 1.00 85.50 101 ASN A N 1
ATOM 880 C CA . ASN A 1 101 ? 7.403 -1.590 2.031 1.00 85.50 101 ASN A CA 1
ATOM 881 C C . ASN A 1 101 ? 8.360 -1.310 0.869 1.00 85.50 101 ASN A C 1
ATOM 883 O O . ASN A 1 101 ? 9.548 -1.580 1.011 1.00 85.50 101 ASN A O 1
ATOM 887 N N . VAL A 1 102 ? 7.882 -0.705 -0.222 1.00 84.44 102 VAL A N 1
ATOM 888 C CA . VAL A 1 102 ? 8.751 -0.237 -1.312 1.00 84.44 102 VAL A CA 1
ATOM 889 C C . VAL A 1 102 ? 9.746 0.797 -0.786 1.00 84.44 102 VAL A C 1
ATOM 891 O O . VAL A 1 102 ? 10.944 0.595 -0.938 1.00 84.44 102 VAL A O 1
ATOM 894 N N . ALA A 1 103 ? 9.282 1.820 -0.060 1.00 79.50 103 ALA A N 1
ATOM 895 C CA . ALA A 1 103 ? 10.155 2.825 0.553 1.00 79.50 103 ALA A CA 1
ATOM 896 C C . ALA A 1 103 ? 11.169 2.204 1.531 1.00 79.50 103 ALA A C 1
ATOM 898 O O . ALA A 1 103 ? 12.320 2.620 1.596 1.00 79.50 103 ALA A O 1
ATOM 899 N N . ARG A 1 104 ? 10.777 1.160 2.275 1.00 83.75 104 ARG A N 1
ATOM 900 C CA . ARG A 1 104 ? 11.703 0.412 3.138 1.00 83.75 104 ARG A CA 1
ATOM 901 C C . ARG A 1 104 ? 12.785 -0.295 2.329 1.00 83.75 104 ARG A C 1
ATOM 903 O O . ARG A 1 104 ? 13.939 -0.278 2.739 1.00 83.75 104 ARG A O 1
ATOM 910 N N . ILE A 1 105 ? 12.415 -0.945 1.229 1.00 83.38 105 ILE A N 1
ATOM 911 C CA . ILE A 1 105 ? 13.367 -1.661 0.375 1.00 83.38 105 ILE A CA 1
ATOM 912 C C . ILE A 1 105 ? 14.320 -0.666 -0.287 1.00 83.38 105 ILE A C 1
ATOM 914 O O . ILE A 1 105 ? 15.529 -0.887 -0.262 1.00 83.38 105 ILE A O 1
ATOM 918 N N . CYS A 1 106 ? 13.792 0.447 -0.802 1.00 79.06 106 CYS A N 1
ATOM 919 C CA . CYS A 1 106 ? 14.596 1.528 -1.356 1.00 79.06 106 CYS A CA 1
ATOM 920 C C . CYS A 1 106 ? 15.594 2.050 -0.323 1.00 79.06 106 CYS A C 1
ATOM 922 O O . CYS A 1 106 ? 16.791 2.055 -0.587 1.00 79.06 106 CYS A O 1
ATOM 924 N N . HIS A 1 107 ? 15.131 2.363 0.885 1.00 73.81 107 HIS A N 1
ATOM 925 C CA . HIS A 1 107 ? 15.987 2.908 1.930 1.00 73.81 107 HIS A CA 1
ATOM 926 C C . HIS A 1 107 ? 17.044 1.915 2.448 1.00 73.81 107 HIS A C 1
ATOM 928 O O . HIS A 1 107 ? 18.189 2.299 2.661 1.00 73.81 107 HIS A O 1
ATOM 934 N N . LEU A 1 108 ? 16.686 0.640 2.655 1.00 80.12 108 LEU A N 1
ATOM 935 C CA . LEU A 1 108 ? 17.600 -0.352 3.240 1.00 80.12 108 LEU A CA 1
ATOM 936 C C . LEU A 1 108 ? 18.572 -0.968 2.228 1.00 80.12 108 LEU A C 1
ATOM 938 O O . LEU A 1 108 ? 19.690 -1.307 2.607 1.00 80.12 108 LEU A O 1
ATOM 942 N N . TYR A 1 109 ? 18.151 -1.156 0.975 1.00 81.25 109 TYR A N 1
ATOM 943 C CA . TYR A 1 109 ? 18.919 -1.926 -0.009 1.00 81.25 109 TYR A CA 1
ATOM 944 C C . TYR A 1 109 ? 19.375 -1.107 -1.218 1.00 81.25 109 TYR A C 1
ATOM 946 O O . TYR A 1 109 ? 20.428 -1.413 -1.771 1.00 81.25 109 TYR A O 1
ATOM 954 N N . LEU A 1 110 ? 18.617 -0.089 -1.646 1.00 70.00 110 LEU A N 1
ATOM 955 C CA . LEU A 1 110 ? 18.937 0.667 -2.865 1.00 70.00 110 LEU A CA 1
ATOM 956 C C . LEU A 1 110 ? 19.703 1.960 -2.574 1.00 70.00 110 LEU A C 1
ATOM 958 O O . LEU A 1 110 ? 20.699 2.215 -3.237 1.00 70.00 110 LEU A O 1
ATOM 962 N N . SER A 1 111 ? 19.300 2.742 -1.571 1.00 66.81 111 SER A N 1
ATOM 963 C CA . SER A 1 111 ? 19.924 4.025 -1.226 1.00 66.81 111 SER A CA 1
ATOM 964 C C . SER A 1 111 ? 21.413 3.925 -0.866 1.00 66.81 111 SER A C 1
ATOM 966 O O . SER A 1 111 ? 22.165 4.718 -1.423 1.00 66.81 111 SER A O 1
ATOM 968 N N . PRO A 1 112 ? 21.902 2.981 -0.031 1.00 64.25 112 PRO A N 1
ATOM 969 C CA . PRO A 1 112 ? 23.326 2.969 0.322 1.00 64.25 112 PRO A CA 1
ATOM 970 C C . PRO A 1 112 ? 24.248 2.536 -0.830 1.00 64.25 112 PRO A C 1
ATOM 972 O O . PRO A 1 112 ? 25.446 2.793 -0.777 1.00 64.25 112 PRO A O 1
ATOM 975 N N . VAL A 1 113 ? 23.716 1.858 -1.853 1.00 65.81 113 VAL A N 1
ATOM 976 C CA . VAL A 1 113 ? 24.506 1.312 -2.975 1.00 65.81 113 VAL A CA 1
ATOM 977 C C . VAL A 1 113 ? 24.328 2.141 -4.254 1.00 65.81 113 VAL A C 1
ATOM 979 O O . VAL A 1 113 ? 25.238 2.215 -5.075 1.00 65.81 113 VAL A O 1
ATOM 982 N N . TYR A 1 114 ? 23.170 2.784 -4.416 1.00 62.97 114 TYR A N 1
ATOM 983 C CA . TYR A 1 114 ? 22.753 3.507 -5.612 1.00 62.97 114 TYR A CA 1
ATOM 984 C C . TYR A 1 114 ? 22.069 4.828 -5.227 1.00 62.97 114 TYR A C 1
ATOM 986 O O . TYR A 1 114 ? 20.861 4.986 -5.423 1.00 62.97 114 TYR A O 1
ATOM 994 N N . GLU A 1 115 ? 22.819 5.815 -4.729 1.00 56.53 115 GLU A N 1
ATOM 995 C CA . GLU A 1 115 ? 22.348 7.211 -4.708 1.00 56.53 115 GLU A CA 1
ATOM 996 C C . GLU A 1 115 ? 22.293 7.769 -6.141 1.00 56.53 115 GLU A C 1
ATOM 998 O O . GLU A 1 115 ? 23.002 8.690 -6.532 1.00 56.53 115 GLU A O 1
ATOM 1003 N N . ASN A 1 116 ? 21.430 7.190 -6.971 1.00 56.53 116 ASN A N 1
ATOM 1004 C CA . ASN A 1 116 ? 20.962 7.862 -8.164 1.00 56.53 116 ASN A CA 1
ATOM 1005 C C . ASN A 1 116 ? 19.951 8.911 -7.707 1.00 56.53 116 ASN A C 1
ATOM 1007 O O . ASN A 1 116 ? 19.066 8.603 -6.902 1.00 56.53 116 ASN A O 1
ATOM 1011 N N . ALA A 1 117 ? 20.026 10.117 -8.275 1.00 59.75 117 ALA A N 1
ATOM 1012 C CA . ALA A 1 117 ? 19.053 11.183 -8.038 1.00 59.75 117 ALA A CA 1
ATOM 1013 C C . ALA A 1 117 ? 17.606 10.684 -8.148 1.00 59.75 117 ALA A C 1
ATOM 1015 O O . ALA A 1 117 ? 16.765 11.172 -7.417 1.00 59.75 117 ALA A O 1
ATOM 1016 N N . VAL A 1 118 ? 17.346 9.668 -8.986 1.00 56.44 118 VAL A N 1
ATOM 1017 C CA . VAL A 1 118 ? 16.047 8.999 -9.154 1.00 56.44 118 VAL A CA 1
ATOM 1018 C C . VAL A 1 118 ? 15.593 8.222 -7.914 1.00 56.44 118 VAL A C 1
ATOM 1020 O O . VAL A 1 118 ? 14.412 8.255 -7.611 1.00 56.44 118 VAL A O 1
ATOM 1023 N N . VAL A 1 119 ? 16.476 7.527 -7.187 1.00 58.78 119 VAL A N 1
ATOM 1024 C CA . VAL A 1 119 ? 16.099 6.780 -5.965 1.00 58.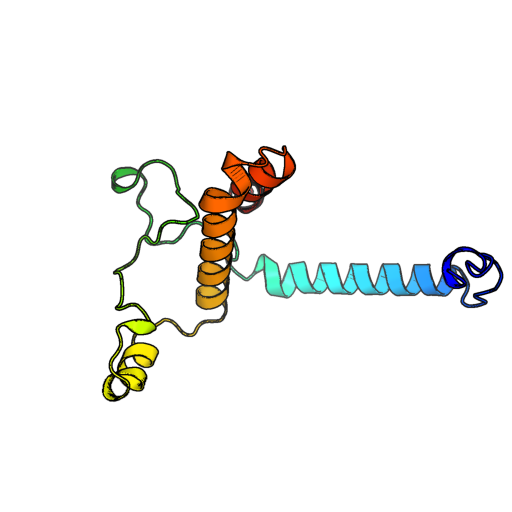78 119 VAL A CA 1
ATOM 1025 C C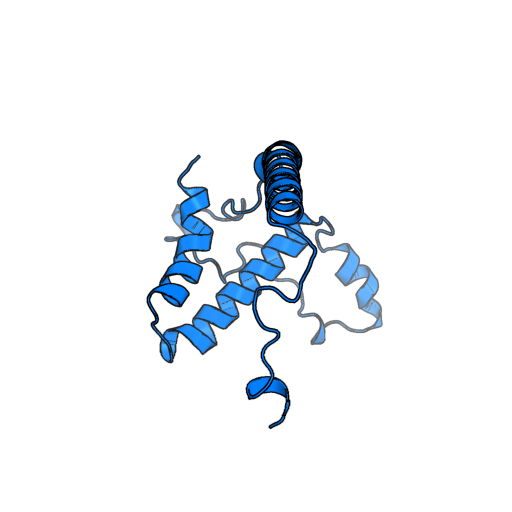 . VAL A 1 119 ? 15.863 7.750 -4.814 1.00 58.78 119 VAL A C 1
ATOM 1027 O O . VAL A 1 119 ? 14.844 7.651 -4.136 1.00 58.78 119 VAL A O 1
ATOM 1030 N N . PHE A 1 120 ? 16.739 8.752 -4.673 1.00 57.25 120 PHE A N 1
ATOM 1031 C CA . PHE A 1 120 ? 16.504 9.875 -3.765 1.00 57.25 120 PHE A CA 1
ATOM 1032 C C . PHE A 1 120 ? 15.211 10.612 -4.134 1.00 57.25 120 PHE A C 1
ATOM 1034 O O . PHE A 1 120 ? 14.433 10.959 -3.252 1.00 57.25 120 PHE A O 1
ATOM 1041 N N . MET A 1 121 ? 14.937 10.792 -5.432 1.00 53.53 121 MET A N 1
ATOM 1042 C CA . MET A 1 121 ? 13.656 11.281 -5.927 1.00 53.53 121 MET A CA 1
ATOM 1043 C C . MET A 1 121 ? 12.556 10.333 -5.495 1.00 53.53 121 MET A C 1
ATOM 1045 O O . MET A 1 121 ? 11.691 10.807 -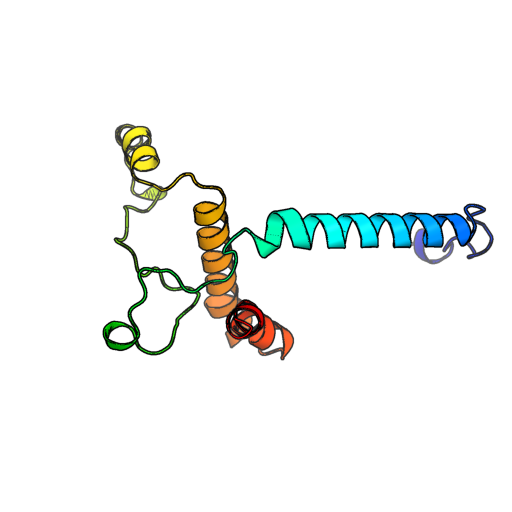4.821 1.00 53.53 121 MET A O 1
ATOM 1049 N N . ILE A 1 122 ? 12.555 9.025 -5.736 1.00 61.81 122 ILE A N 1
ATOM 1050 C CA . ILE A 1 122 ? 11.449 8.133 -5.325 1.00 61.81 122 ILE A CA 1
ATOM 1051 C C . ILE A 1 122 ? 11.158 8.221 -3.815 1.00 61.81 122 ILE A C 1
ATOM 1053 O O . ILE A 1 122 ? 9.987 8.290 -3.417 1.00 61.81 122 ILE A O 1
ATOM 1057 N N . ASP A 1 123 ? 12.202 8.297 -2.988 1.00 55.25 123 ASP A N 1
ATOM 1058 C CA . ASP A 1 123 ? 12.078 8.472 -1.538 1.00 55.25 123 ASP A CA 1
ATOM 1059 C C . ASP A 1 123 ? 11.508 9.857 -1.139 1.00 55.25 123 ASP A C 1
ATOM 1061 O O . ASP A 1 123 ? 10.871 9.970 -0.089 1.00 55.25 123 ASP A O 1
ATOM 1065 N N . ASN A 1 124 ? 11.670 10.892 -1.979 1.00 53.81 124 ASN A N 1
ATOM 1066 C CA . ASN A 1 124 ? 11.159 12.262 -1.771 1.00 53.81 124 ASN A CA 1
ATOM 1067 C C . ASN A 1 124 ? 9.912 12.648 -2.626 1.00 53.81 124 ASN A C 1
ATOM 1069 O O . ASN A 1 124 ? 9.106 13.471 -2.210 1.00 53.81 124 ASN A O 1
ATOM 1073 N N . GLU A 1 125 ? 9.712 12.056 -3.803 1.00 48.41 125 GLU A N 1
ATOM 1074 C CA . GLU A 1 125 ? 8.719 12.279 -4.879 1.00 48.41 125 GLU A CA 1
ATOM 1075 C C . GLU A 1 125 ? 7.424 11.565 -4.576 1.00 48.41 125 GLU A C 1
ATOM 1077 O O . GLU A 1 125 ? 6.352 12.087 -4.880 1.00 48.41 125 GLU A O 1
ATOM 1082 N N . SER A 1 126 ? 7.508 10.432 -3.866 1.00 52.44 126 SER A N 1
ATOM 1083 C CA . SER A 1 126 ? 6.339 9.930 -3.152 1.00 52.44 126 SER A CA 1
ATOM 1084 C C . SER A 1 126 ? 5.740 11.002 -2.219 1.00 52.44 126 SER A C 1
ATOM 1086 O O . SER A 1 126 ? 4.604 10.833 -1.781 1.00 52.44 126 SER A O 1
ATOM 1088 N N . PHE A 1 127 ? 6.438 12.135 -2.013 1.00 49.69 127 PHE A N 1
ATOM 1089 C CA . PHE A 1 127 ? 5.993 13.296 -1.260 1.00 49.69 127 PHE A CA 1
ATOM 1090 C C . PHE A 1 127 ? 5.977 14.674 -1.989 1.00 49.69 127 PHE A C 1
ATOM 1092 O O . PHE A 1 127 ? 5.430 15.620 -1.419 1.00 49.69 127 PHE A O 1
ATOM 1099 N N . VAL A 1 128 ? 6.452 14.856 -3.238 1.00 46.28 128 VAL A N 1
ATOM 1100 C CA . VAL A 1 128 ? 6.222 16.151 -3.951 1.00 46.28 128 VAL A CA 1
ATOM 1101 C C . VAL A 1 128 ? 4.717 16.376 -4.149 1.00 46.28 128 VAL A C 1
ATOM 1103 O O . VAL A 1 128 ? 4.207 17.477 -3.944 1.00 46.28 128 VAL A O 1
ATOM 1106 N N . PHE A 1 129 ? 3.969 15.304 -4.416 1.00 40.00 129 PHE A N 1
ATOM 1107 C CA . PHE A 1 129 ? 2.518 15.371 -4.595 1.00 40.00 129 PHE A CA 1
ATOM 1108 C C . PHE A 1 129 ? 1.722 15.651 -3.312 1.00 40.00 129 PHE A C 1
ATOM 1110 O O . PHE A 1 129 ? 0.581 16.098 -3.397 1.00 40.00 129 PHE A O 1
ATOM 1117 N N . SER A 1 130 ? 2.295 15.459 -2.124 1.00 47.31 130 SER A N 1
ATOM 1118 C CA . SER A 1 130 ? 1.626 15.769 -0.848 1.00 47.31 130 SER A CA 1
ATOM 1119 C C . SER A 1 130 ? 1.915 17.167 -0.306 1.00 47.31 130 SER A C 1
ATOM 1121 O O . SER A 1 130 ? 1.331 17.532 0.710 1.00 47.31 130 SER A O 1
ATOM 1123 N N . PHE A 1 131 ? 2.780 17.951 -0.960 1.00 40.62 131 PHE A N 1
ATOM 1124 C CA . PHE A 1 131 ? 2.902 19.394 -0.707 1.00 40.62 131 PHE A CA 1
ATOM 1125 C C . PHE A 1 131 ? 1.955 20.239 -1.578 1.00 40.62 131 PHE A C 1
ATOM 1127 O O . PHE A 1 131 ? 1.797 21.426 -1.315 1.00 40.62 131 PHE A O 1
ATOM 1134 N N . ILE A 1 132 ? 1.313 19.653 -2.599 1.00 37.50 132 ILE A N 1
ATOM 1135 C CA . ILE A 1 132 ? 0.430 20.367 -3.547 1.00 37.50 132 ILE A CA 1
ATOM 1136 C C . ILE A 1 132 ? -1.019 20.501 -3.014 1.00 37.50 132 ILE A C 1
ATOM 1138 O O . ILE A 1 132 ? -1.937 20.891 -3.733 1.00 37.50 132 ILE A O 1
ATOM 1142 N N . ARG A 1 133 ? -1.256 20.250 -1.724 1.00 36.00 133 ARG A N 1
ATOM 1143 C CA . ARG A 1 133 ? -2.528 20.570 -1.064 1.00 36.00 133 ARG A CA 1
ATOM 1144 C C . ARG A 1 133 ? -2.299 21.088 0.344 1.00 36.00 133 ARG A C 1
ATOM 1146 O O . ARG A 1 133 ? -3.032 22.027 0.717 1.00 36.00 133 ARG A O 1
#